Protein AF-A0A9N9H6U8-F1 (afdb_monomer_lite)

Sequence (118 aa):
LSSNEAGPSYTPTYNLMETDEPVRSDSVLGFDSLALNEDGDNVDGITPSRLRLFEQHLDRVTSSPDFDGQRLFTTLIQDINNELPEDQRFTTEEAKAALKKMEDLNKVMYSGEVIYVI

Organism: NCBI:txid60492

InterPro domains:
  IPR056575 MCM3-like, winged helix domain [PF23191] (45-118)

Structure (mmCIF, N/CA/C/O backbone):
data_AF-A0A9N9H6U8-F1
#
_entry.id   AF-A0A9N9H6U8-F1
#
loop_
_atom_site.group_PDB
_atom_site.id
_atom_site.type_symbol
_atom_site.label_atom_id
_atom_site.label_alt_id
_atom_site.label_comp_id
_atom_site.label_asym_id
_atom_site.label_entity_id
_atom_site.label_seq_id
_atom_site.pdbx_PDB_ins_code
_atom_site.Cartn_x
_atom_site.Cartn_y
_atom_site.Cartn_z
_atom_site.occupancy
_atom_site.B_iso_or_equiv
_atom_site.auth_seq_id
_atom_site.auth_comp_id
_atom_site.auth_asym_id
_atom_site.auth_atom_id
_atom_site.pdbx_PDB_model_num
ATOM 1 N N . LEU A 1 1 ? 33.095 79.006 -32.513 1.00 45.00 1 LEU A N 1
ATOM 2 C CA . LEU A 1 1 ? 32.342 77.737 -32.615 1.00 45.00 1 LEU A CA 1
ATOM 3 C C . LEU A 1 1 ? 32.722 76.937 -31.376 1.00 45.00 1 LEU A C 1
ATOM 5 O O . LEU A 1 1 ? 33.842 76.459 -31.310 1.00 45.00 1 LEU A O 1
ATOM 9 N N . SER A 1 2 ? 32.051 77.233 -30.262 1.00 48.56 2 SER A N 1
ATOM 10 C CA . SER A 1 2 ? 30.866 76.503 -29.758 1.00 48.56 2 SER A CA 1
ATOM 11 C C . SER A 1 2 ? 31.308 75.172 -29.158 1.00 48.56 2 SER A C 1
ATOM 13 O O . SER A 1 2 ? 31.666 74.266 -29.894 1.00 48.56 2 SER A O 1
ATOM 15 N N . SER A 1 3 ? 31.598 75.152 -27.859 1.00 52.09 3 SER A N 1
ATOM 16 C CA . SER A 1 3 ? 30.644 74.960 -26.748 1.00 52.09 3 SER A CA 1
ATOM 17 C C . SER A 1 3 ? 30.428 73.475 -26.480 1.00 52.09 3 SER A C 1
ATOM 19 O O . SER A 1 3 ? 29.772 72.776 -27.241 1.00 52.09 3 SER A O 1
ATOM 21 N N . ASN A 1 4 ? 31.036 73.039 -25.376 1.00 49.84 4 ASN A N 1
ATOM 22 C CA . ASN A 1 4 ? 30.837 71.755 -24.722 1.00 49.84 4 ASN A CA 1
ATOM 23 C C . ASN A 1 4 ? 29.364 71.593 -24.339 1.00 49.84 4 ASN A C 1
ATOM 25 O O . ASN A 1 4 ? 28.846 72.396 -23.564 1.00 49.84 4 ASN A O 1
ATOM 29 N N . GLU A 1 5 ? 28.723 70.530 -24.813 1.00 52.81 5 GLU A N 1
ATOM 30 C CA . GLU A 1 5 ? 27.386 70.149 -24.361 1.00 52.81 5 GLU A CA 1
ATOM 31 C C . GLU A 1 5 ? 27.521 69.033 -23.323 1.00 52.81 5 GLU A C 1
ATOM 33 O O . GLU A 1 5 ? 27.570 67.843 -23.631 1.00 52.81 5 GLU A O 1
ATOM 38 N N . ALA A 1 6 ? 27.655 69.454 -22.064 1.00 52.12 6 ALA A N 1
ATOM 39 C CA . ALA A 1 6 ? 27.468 68.603 -20.901 1.00 52.12 6 ALA A CA 1
ATOM 40 C C . ALA A 1 6 ? 25.960 68.378 -20.712 1.00 52.12 6 ALA A C 1
ATOM 42 O O . ALA A 1 6 ? 25.227 69.305 -20.368 1.00 52.12 6 ALA A O 1
ATOM 43 N N . GLY A 1 7 ? 25.495 67.157 -20.976 1.00 46.53 7 GLY A N 1
ATOM 44 C CA . GLY A 1 7 ? 24.118 66.745 -20.704 1.00 46.53 7 GLY A CA 1
ATOM 45 C C . GLY A 1 7 ? 23.867 66.575 -19.195 1.00 46.53 7 GLY A C 1
ATOM 46 O O . GLY A 1 7 ? 24.765 66.122 -18.483 1.00 46.53 7 GLY A O 1
ATOM 47 N N . PRO A 1 8 ? 22.678 66.946 -18.688 1.00 56.62 8 PRO A N 1
ATOM 48 C CA . PRO A 1 8 ? 22.392 67.001 -17.258 1.00 56.62 8 PRO A CA 1
ATOM 49 C C . PRO A 1 8 ? 22.243 65.622 -16.602 1.00 56.62 8 PRO A C 1
ATOM 51 O O . PRO A 1 8 ? 21.555 64.728 -17.095 1.00 56.62 8 PRO A O 1
ATOM 54 N N . SER A 1 9 ? 22.858 65.512 -15.426 1.00 51.38 9 SER A N 1
ATOM 55 C CA . SER A 1 9 ? 22.682 64.451 -14.442 1.00 51.38 9 SER A CA 1
ATOM 56 C C . SER A 1 9 ? 21.251 64.450 -13.905 1.00 51.38 9 SER A C 1
ATOM 58 O O . SER A 1 9 ? 20.825 65.416 -13.273 1.00 51.38 9 SER A O 1
ATOM 60 N N . TYR A 1 10 ? 20.533 63.346 -14.086 1.00 51.75 10 TYR A N 1
ATOM 61 C CA . TYR A 1 10 ? 19.292 63.081 -13.368 1.00 51.75 10 TYR A CA 1
ATOM 62 C C . TYR A 1 10 ? 19.518 61.917 -12.409 1.00 51.75 10 TYR A C 1
ATOM 64 O O . TYR A 1 10 ? 19.519 60.757 -12.811 1.00 51.75 10 TYR A O 1
ATOM 72 N N . THR A 1 11 ? 19.708 62.230 -11.128 1.00 57.12 11 THR A N 1
ATOM 73 C CA . THR A 1 11 ? 19.518 61.272 -10.036 1.00 57.12 11 THR A CA 1
ATOM 74 C C . THR A 1 11 ? 18.169 61.550 -9.382 1.00 57.12 11 THR A C 1
ATOM 76 O O . THR A 1 11 ? 18.051 62.524 -8.634 1.00 57.12 11 THR A O 1
ATOM 79 N N . PRO A 1 12 ? 17.146 60.721 -9.606 1.00 51.97 12 PRO A N 1
ATOM 80 C CA . PRO A 1 12 ? 16.044 60.651 -8.675 1.00 51.97 12 PRO A CA 1
ATOM 81 C C . PRO A 1 12 ? 16.462 59.804 -7.466 1.00 51.97 12 PRO A C 1
ATOM 83 O O . PRO A 1 12 ? 16.561 58.582 -7.529 1.00 51.97 12 PRO A O 1
ATOM 86 N N . THR A 1 13 ? 16.727 60.487 -6.355 1.00 51.62 13 THR A N 1
ATOM 87 C CA . THR A 1 13 ? 16.692 59.918 -5.007 1.00 51.62 13 THR A CA 1
ATOM 88 C C . THR A 1 13 ? 15.258 59.530 -4.661 1.00 51.62 13 THR A C 1
ATOM 90 O O . THR A 1 13 ? 14.421 60.411 -4.465 1.00 51.62 13 THR A O 1
ATOM 93 N N . TYR A 1 14 ? 14.998 58.236 -4.501 1.00 51.44 14 TYR A N 1
ATOM 94 C CA . TYR A 1 14 ? 13.860 57.747 -3.727 1.00 51.44 14 TYR A CA 1
ATOM 95 C C . TYR A 1 14 ? 14.370 56.694 -2.743 1.00 51.44 14 TYR A C 1
ATOM 97 O O . TYR A 1 14 ? 14.447 55.513 -3.059 1.00 51.44 14 TYR A O 1
ATOM 105 N N . ASN A 1 15 ? 14.728 57.139 -1.537 1.00 52.81 15 ASN A N 1
ATOM 106 C CA . ASN A 1 15 ? 14.688 56.264 -0.371 1.00 52.81 15 ASN A CA 1
ATOM 107 C C . ASN A 1 15 ? 13.219 56.166 0.044 1.00 52.81 15 ASN A C 1
ATOM 109 O O . ASN A 1 15 ? 12.733 57.005 0.804 1.00 52.81 15 ASN A O 1
ATOM 113 N N . LEU A 1 16 ? 12.515 55.166 -0.478 1.00 53.22 16 LEU A N 1
ATOM 114 C CA . LEU A 1 16 ? 11.299 54.673 0.148 1.00 53.22 16 LEU A CA 1
ATOM 115 C C . LEU A 1 16 ? 11.701 53.458 0.977 1.00 53.22 16 LEU A C 1
ATOM 117 O O . LEU A 1 16 ? 12.237 52.483 0.460 1.00 53.22 16 LEU A O 1
ATOM 121 N N . MET A 1 17 ? 11.520 53.589 2.285 1.00 56.00 17 MET A N 1
ATOM 122 C CA . MET A 1 17 ? 11.597 52.488 3.229 1.00 56.00 17 MET A CA 1
ATOM 123 C C . MET A 1 17 ? 10.593 51.421 2.791 1.00 56.00 17 MET A C 1
ATOM 125 O O . MET A 1 17 ? 9.392 51.647 2.902 1.00 56.00 17 MET A O 1
ATOM 129 N N . GLU A 1 18 ? 11.073 50.273 2.331 1.00 50.28 18 GLU A N 1
ATOM 130 C CA . GLU A 1 18 ? 10.262 49.064 2.288 1.00 50.28 18 GLU A CA 1
ATOM 131 C C . GLU A 1 18 ? 11.029 47.984 3.045 1.00 50.28 18 GLU A C 1
ATOM 133 O O . GLU A 1 18 ? 12.165 47.632 2.739 1.00 50.28 18 GLU A O 1
ATOM 138 N N . THR A 1 19 ? 10.437 47.593 4.162 1.00 54.56 19 THR A N 1
ATOM 139 C CA . THR A 1 19 ? 10.869 46.533 5.060 1.00 54.56 19 THR A CA 1
ATOM 140 C C . THR A 1 19 ? 10.902 45.206 4.308 1.00 54.56 19 THR A C 1
ATOM 142 O O . THR A 1 19 ? 9.851 44.599 4.119 1.00 54.56 19 THR A O 1
ATOM 145 N N . ASP A 1 20 ? 12.085 44.752 3.899 1.00 52.41 20 ASP A N 1
ATOM 146 C CA . ASP A 1 20 ? 12.272 43.405 3.352 1.00 52.41 20 ASP A CA 1
ATOM 147 C C . ASP A 1 20 ? 12.688 42.442 4.474 1.00 52.41 20 ASP A C 1
ATOM 149 O O . ASP A 1 20 ? 13.864 42.244 4.760 1.00 52.41 20 ASP A O 1
ATOM 153 N N . GLU A 1 21 ? 11.684 41.907 5.165 1.00 54.66 21 GLU A N 1
ATOM 154 C CA . GLU A 1 21 ? 11.695 40.603 5.834 1.00 54.66 21 GLU A CA 1
ATOM 155 C C . GLU A 1 21 ? 10.230 40.137 5.953 1.00 54.66 21 GLU A C 1
ATOM 157 O O . GLU A 1 21 ? 9.346 40.969 6.168 1.00 54.66 21 GLU A O 1
ATOM 162 N N . PRO A 1 22 ? 9.915 38.832 5.994 1.00 53.09 22 PRO A N 1
ATOM 163 C CA . PRO A 1 22 ? 10.587 37.689 5.385 1.00 53.09 22 PRO A CA 1
ATOM 164 C C . PRO A 1 22 ? 9.547 36.770 4.704 1.00 53.09 22 PRO A C 1
ATOM 166 O O . PRO A 1 22 ? 8.699 36.185 5.379 1.00 53.09 22 PRO A O 1
ATOM 169 N N . VAL A 1 23 ? 9.620 36.526 3.394 1.00 51.38 23 VAL A N 1
ATOM 170 C CA . VAL A 1 23 ? 8.884 35.385 2.811 1.00 51.38 23 VAL A CA 1
ATOM 171 C C . VAL A 1 23 ? 9.812 34.193 2.700 1.00 51.38 23 VAL A C 1
ATOM 173 O O . VAL A 1 23 ? 10.432 33.916 1.675 1.00 51.38 23 VAL A O 1
ATOM 176 N N . ARG A 1 24 ? 9.879 33.463 3.817 1.00 55.41 24 ARG A N 1
ATOM 177 C CA . ARG A 1 24 ? 10.194 32.037 3.809 1.00 55.41 24 ARG A CA 1
ATOM 178 C C . ARG A 1 24 ? 9.353 31.390 2.708 1.00 55.41 24 ARG A C 1
ATOM 180 O O . ARG A 1 24 ? 8.139 31.280 2.848 1.00 55.41 24 ARG A O 1
ATOM 187 N N . SER A 1 25 ? 9.996 30.972 1.623 1.00 52.34 25 SER A N 1
ATOM 188 C CA . SER A 1 25 ? 9.420 29.990 0.705 1.00 52.34 25 SER A CA 1
ATOM 189 C C . SER A 1 25 ? 9.480 28.635 1.400 1.00 52.34 25 SER A C 1
ATOM 191 O O . SER A 1 25 ? 10.318 27.797 1.087 1.00 52.34 25 SER A O 1
ATOM 193 N N . ASP A 1 26 ? 8.642 28.477 2.420 1.00 47.81 26 ASP A N 1
ATOM 194 C CA . ASP A 1 26 ? 8.392 27.207 3.074 1.00 47.81 26 ASP A CA 1
ATOM 195 C C . ASP A 1 26 ? 6.967 26.792 2.719 1.00 47.81 26 ASP A C 1
ATOM 197 O O . ASP A 1 26 ? 6.004 27.470 3.069 1.00 47.81 26 ASP A O 1
ATOM 201 N N . SER A 1 27 ? 6.898 25.691 1.975 1.00 52.50 27 SER A N 1
ATOM 202 C CA . SER A 1 27 ? 5.777 24.760 1.905 1.00 52.50 27 SER A CA 1
ATOM 203 C C . SER A 1 27 ? 4.405 25.322 1.537 1.00 52.50 27 SER A C 1
ATOM 205 O O . SER A 1 27 ? 3.684 25.837 2.377 1.00 52.50 27 SER A O 1
ATOM 207 N N . VAL A 1 28 ? 3.959 25.009 0.320 1.00 49.09 28 VAL A N 1
ATOM 208 C CA . VAL A 1 28 ? 2.888 24.011 0.152 1.00 49.09 28 VAL A CA 1
ATOM 209 C C . VAL A 1 28 ? 2.878 23.539 -1.299 1.00 49.09 28 VAL A C 1
ATOM 211 O O . VAL A 1 28 ? 2.442 24.246 -2.205 1.00 49.09 28 VAL A O 1
ATOM 214 N N . LEU A 1 29 ? 3.362 22.313 -1.518 1.00 52.34 29 LEU A N 1
ATOM 215 C CA . LEU A 1 29 ? 2.926 21.516 -2.660 1.00 52.34 29 LEU A CA 1
ATOM 216 C C . LEU A 1 29 ? 1.398 21.526 -2.641 1.00 52.34 29 LEU A C 1
ATOM 218 O O . LEU A 1 29 ? 0.801 21.195 -1.616 1.00 52.34 29 LEU A O 1
ATOM 222 N N . GLY A 1 30 ? 0.805 21.988 -3.739 1.00 43.94 30 GLY A N 1
ATOM 223 C CA . GLY A 1 30 ? -0.628 22.178 -3.887 1.00 43.94 30 GLY A CA 1
ATOM 224 C C . GLY A 1 30 ? -1.394 20.927 -3.482 1.00 43.94 30 GLY A C 1
ATOM 225 O O . GLY A 1 30 ? -1.506 19.976 -4.250 1.00 43.94 30 GLY A O 1
ATOM 226 N N . PHE A 1 31 ? -1.949 20.960 -2.272 1.00 45.16 31 PHE A N 1
ATOM 227 C CA . PHE A 1 31 ? -3.069 20.128 -1.862 1.00 45.16 31 PHE A CA 1
ATOM 228 C C . PHE A 1 31 ? -4.310 20.715 -2.542 1.00 45.16 31 PHE A C 1
ATOM 230 O O . PHE A 1 31 ? -5.140 21.387 -1.926 1.00 45.16 31 PHE A O 1
ATOM 237 N N . ASP A 1 32 ? -4.380 20.538 -3.862 1.00 45.78 32 ASP A N 1
ATOM 238 C CA . ASP A 1 32 ? -5.561 20.884 -4.631 1.00 45.78 32 ASP A CA 1
ATOM 239 C C . ASP A 1 32 ? -6.662 19.886 -4.265 1.00 45.78 32 ASP A C 1
ATOM 241 O O . ASP A 1 32 ? -6.696 18.723 -4.665 1.00 45.78 32 ASP A O 1
ATOM 245 N N . SER A 1 33 ? -7.476 20.371 -3.337 1.00 49.22 33 SER A N 1
ATOM 246 C CA . SER A 1 33 ? -8.838 20.001 -2.993 1.00 49.22 33 SER A CA 1
ATOM 247 C C . SER A 1 33 ? -9.618 19.287 -4.106 1.00 49.22 33 SER A C 1
ATOM 249 O O . SER A 1 33 ? -10.521 19.856 -4.711 1.00 49.22 33 SER A O 1
ATOM 251 N N . LEU A 1 34 ? -9.404 17.981 -4.267 1.00 49.12 34 LEU A N 1
ATOM 252 C CA . LEU A 1 34 ? -10.451 17.082 -4.746 1.00 49.12 34 LEU A CA 1
ATOM 253 C C . LEU A 1 34 ? -11.198 16.518 -3.538 1.00 49.12 34 LEU A C 1
ATOM 255 O O . LEU A 1 34 ? -10.965 15.402 -3.051 1.00 49.12 34 LEU A O 1
ATOM 259 N N . ALA A 1 35 ? -12.122 17.351 -3.058 1.00 50.19 35 ALA A N 1
ATOM 260 C CA . ALA A 1 35 ? -13.304 16.922 -2.333 1.00 50.19 35 ALA A CA 1
ATOM 261 C C . ALA A 1 35 ? -14.119 15.987 -3.244 1.00 50.19 35 ALA A C 1
ATOM 263 O O . ALA A 1 35 ? -15.092 16.385 -3.881 1.00 50.19 35 ALA A O 1
ATOM 264 N N . LEU A 1 36 ? -13.683 14.731 -3.340 1.00 52.00 36 LEU A N 1
ATOM 265 C CA . LEU A 1 36 ? -14.557 13.640 -3.737 1.00 52.00 36 LEU A CA 1
ATOM 266 C C . LEU A 1 36 ? -15.530 13.454 -2.578 1.00 52.00 36 LEU A C 1
ATOM 268 O O . LEU A 1 36 ? -15.178 12.912 -1.531 1.00 52.00 36 LEU A O 1
ATOM 272 N N . ASN A 1 37 ? -16.731 13.993 -2.767 1.00 49.91 37 ASN A N 1
ATOM 273 C CA . ASN A 1 37 ? -17.917 13.511 -2.085 1.00 49.91 37 ASN A CA 1
ATOM 274 C C . ASN A 1 37 ? -18.039 12.022 -2.418 1.00 49.91 37 ASN A C 1
ATOM 276 O O . ASN A 1 37 ? -18.506 11.668 -3.497 1.00 49.91 37 ASN A O 1
ATOM 280 N N . GLU A 1 38 ? -17.573 11.165 -1.523 1.00 51.84 38 GLU A N 1
ATOM 281 C CA . GLU A 1 38 ? -17.933 9.757 -1.534 1.00 51.84 38 GLU A CA 1
ATOM 282 C C . GLU A 1 38 ? -18.486 9.456 -0.148 1.00 51.84 38 GLU A C 1
ATOM 284 O O . GLU A 1 38 ? -17.765 9.175 0.813 1.00 51.84 38 GLU A O 1
ATOM 289 N N . ASP A 1 39 ? -19.797 9.659 -0.040 1.00 45.38 39 ASP A N 1
ATOM 290 C CA . ASP A 1 39 ? -20.636 9.095 0.997 1.00 45.38 39 ASP A CA 1
ATOM 291 C C . ASP A 1 39 ? -20.251 7.626 1.220 1.00 45.38 39 ASP A C 1
ATOM 293 O O . ASP A 1 39 ? -20.610 6.733 0.463 1.00 45.38 39 ASP A O 1
ATOM 297 N N . GLY A 1 40 ? -19.481 7.393 2.279 1.00 50.66 40 GLY A N 1
ATOM 298 C CA . GLY A 1 40 ? -19.922 6.511 3.348 1.00 50.66 40 GLY A CA 1
ATOM 299 C C . GLY A 1 40 ? -20.278 5.079 2.972 1.00 50.66 40 GLY A C 1
ATOM 300 O O . GLY A 1 40 ? -21.263 4.574 3.500 1.00 50.66 40 GLY A O 1
ATOM 301 N N . ASP A 1 41 ? -19.458 4.391 2.183 1.00 46.62 41 ASP A N 1
ATOM 302 C CA . ASP A 1 41 ? -19.576 2.941 2.078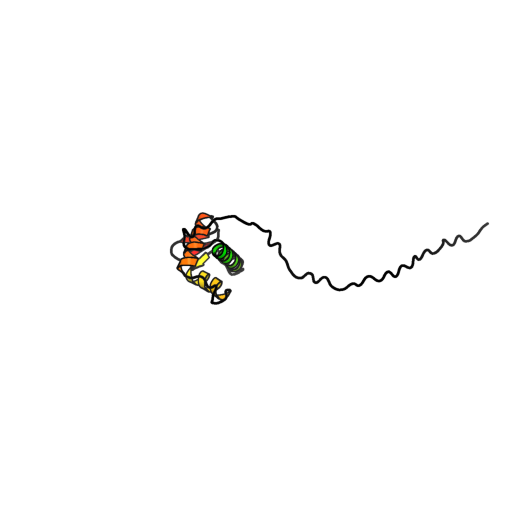 1.00 46.62 41 ASP A CA 1
ATOM 303 C C . ASP A 1 41 ? -18.214 2.286 2.357 1.00 46.62 41 ASP A C 1
ATOM 305 O O . ASP A 1 41 ? -17.338 2.151 1.504 1.00 46.62 41 ASP A O 1
ATOM 309 N N . ASN A 1 42 ? -18.015 1.901 3.624 1.00 53.81 42 ASN A N 1
ATOM 310 C CA . ASN A 1 42 ? -16.928 1.025 4.084 1.00 53.81 42 ASN A CA 1
ATOM 311 C C . ASN A 1 42 ? -17.133 -0.412 3.545 1.00 53.81 42 ASN A C 1
ATOM 313 O O . ASN A 1 42 ? -16.992 -1.384 4.283 1.00 53.81 42 ASN A O 1
ATOM 317 N N . VAL A 1 43 ? -17.510 -0.578 2.275 1.00 52.59 43 VAL A N 1
ATOM 318 C CA . VAL A 1 43 ? -17.955 -1.870 1.714 1.00 52.59 43 VAL A CA 1
ATOM 319 C C . VAL A 1 43 ? -16.832 -2.895 1.635 1.00 52.59 43 VAL A C 1
ATOM 321 O O . VAL A 1 43 ? -17.095 -4.091 1.583 1.00 52.59 43 VAL A O 1
ATOM 324 N N . ASP A 1 44 ? -15.579 -2.442 1.654 1.00 64.19 44 ASP A N 1
ATOM 325 C CA . ASP A 1 44 ? -14.411 -3.303 1.474 1.00 64.19 44 ASP A CA 1
ATOM 326 C C . ASP A 1 44 ? -13.424 -3.247 2.645 1.00 64.19 44 ASP A C 1
ATOM 328 O O . ASP A 1 44 ? -12.333 -3.778 2.521 1.00 64.19 44 ASP A O 1
ATOM 332 N N . GLY A 1 45 ? -13.786 -2.660 3.793 1.00 78.88 45 GLY A N 1
ATOM 333 C CA . GLY A 1 45 ? -12.942 -2.697 5.000 1.00 78.88 45 GLY A CA 1
ATOM 334 C C . GLY A 1 45 ? -11.814 -1.657 5.061 1.00 78.88 45 GLY A C 1
ATOM 335 O O . GLY A 1 45 ? -10.927 -1.777 5.904 1.00 78.88 45 GLY A O 1
ATOM 336 N N . ILE A 1 46 ? -11.851 -0.624 4.211 1.00 86.00 46 ILE A N 1
ATOM 337 C CA . ILE A 1 46 ? -10.979 0.554 4.307 1.00 86.00 46 ILE A CA 1
ATOM 338 C C . ILE A 1 46 ? -11.759 1.839 4.006 1.00 86.00 46 ILE A C 1
ATOM 340 O O . ILE A 1 46 ? -12.560 1.893 3.073 1.00 86.00 46 ILE A O 1
ATOM 344 N N . THR A 1 47 ? -11.516 2.891 4.792 1.00 89.06 47 THR A N 1
ATOM 345 C CA . THR A 1 47 ? -12.121 4.212 4.553 1.00 89.06 47 THR A CA 1
ATOM 346 C C . THR A 1 47 ? -11.393 4.958 3.425 1.00 89.06 47 THR A C 1
ATOM 348 O O . THR A 1 47 ? -10.187 4.761 3.255 1.00 89.06 47 THR A O 1
ATOM 351 N N . PRO A 1 48 ? -12.044 5.890 2.703 1.00 87.38 48 PRO A N 1
ATOM 352 C CA . PRO A 1 48 ? -11.388 6.660 1.640 1.00 87.38 48 PRO A CA 1
ATOM 353 C C . PRO A 1 48 ? -10.140 7.423 2.108 1.00 87.38 48 PRO A C 1
ATOM 355 O O . PRO A 1 48 ? -9.120 7.440 1.421 1.00 87.38 48 PRO A O 1
ATOM 358 N N . SER A 1 49 ? -10.183 8.014 3.306 1.00 89.38 49 SER A N 1
ATOM 359 C CA . SER A 1 49 ? -9.033 8.717 3.892 1.00 89.38 49 SER A CA 1
ATOM 360 C C . SER A 1 49 ? -7.854 7.778 4.147 1.00 89.38 49 SER A C 1
ATOM 362 O O . SER A 1 49 ? -6.705 8.147 3.910 1.00 89.38 49 SER A O 1
ATOM 364 N N . ARG A 1 50 ? -8.134 6.553 4.608 1.00 92.25 50 ARG A N 1
ATOM 365 C CA . ARG A 1 50 ? -7.115 5.527 4.860 1.00 92.25 50 ARG A CA 1
ATOM 366 C C . ARG A 1 50 ? -6.556 4.954 3.564 1.00 92.25 50 ARG A C 1
ATOM 368 O O . ARG A 1 50 ? -5.349 4.763 3.481 1.00 92.25 50 ARG A O 1
ATOM 375 N N . LEU A 1 51 ? -7.393 4.767 2.544 1.00 91.00 51 LEU A N 1
ATOM 376 C CA . LEU A 1 51 ? -6.948 4.352 1.215 1.00 91.00 51 LEU A CA 1
ATOM 377 C C . LEU A 1 51 ? -5.966 5.368 0.625 1.00 91.00 51 LEU A C 1
ATOM 379 O O . LEU A 1 51 ? -4.875 4.984 0.230 1.00 91.00 51 LEU A O 1
ATOM 383 N N . ARG A 1 52 ? -6.295 6.665 0.653 1.00 90.75 52 ARG A N 1
ATOM 384 C CA . ARG A 1 52 ? -5.389 7.722 0.164 1.00 90.75 52 ARG A CA 1
ATOM 385 C C . ARG A 1 52 ? -4.052 7.737 0.901 1.00 90.75 52 ARG A C 1
ATOM 387 O O . ARG A 1 52 ? -3.009 7.901 0.278 1.00 90.75 52 ARG A O 1
ATOM 394 N N . LEU A 1 53 ? -4.081 7.559 2.223 1.00 92.44 53 LEU A N 1
ATOM 395 C CA . LEU A 1 53 ? -2.858 7.459 3.018 1.00 92.44 53 LEU A CA 1
ATOM 396 C C . LEU A 1 53 ? -2.029 6.239 2.589 1.00 92.44 53 LEU A C 1
ATOM 398 O O . LEU A 1 53 ? -0.821 6.357 2.401 1.00 92.44 53 LEU A O 1
ATOM 402 N N . PHE A 1 54 ? -2.673 5.087 2.392 1.00 93.62 54 PHE A N 1
ATOM 403 C CA . PHE A 1 54 ? -2.010 3.876 1.912 1.00 93.62 54 PHE A CA 1
ATOM 404 C C . PHE A 1 54 ? -1.373 4.088 0.533 1.00 93.62 54 PHE A C 1
ATOM 406 O O . PHE A 1 5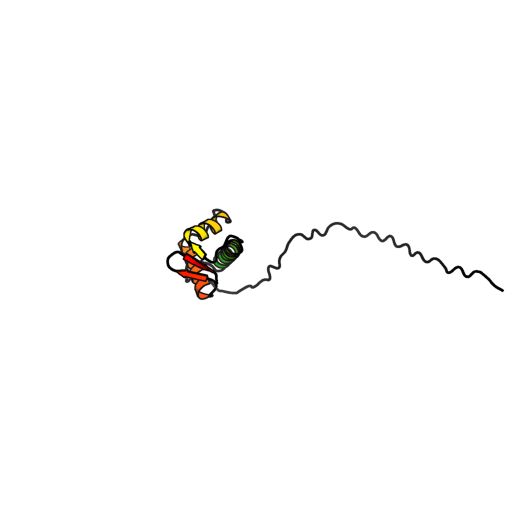4 ? -0.208 3.752 0.353 1.00 93.62 54 PHE A O 1
ATOM 413 N N . GLU A 1 55 ? -2.100 4.695 -0.410 1.00 92.00 55 GLU A N 1
ATOM 414 C CA . GLU A 1 55 ? -1.601 5.031 -1.750 1.00 92.00 55 GLU A CA 1
ATOM 415 C C . GLU A 1 55 ? -0.368 5.938 -1.681 1.00 92.00 55 GLU A C 1
ATOM 417 O O . GLU A 1 55 ? 0.647 5.644 -2.304 1.00 92.00 55 GLU A O 1
ATOM 422 N N . GLN A 1 56 ? -0.413 6.994 -0.865 1.00 92.12 56 GLN A N 1
ATOM 423 C CA . GLN A 1 56 ? 0.705 7.924 -0.708 1.00 92.12 56 GLN A CA 1
ATOM 424 C C . GLN A 1 56 ? 1.978 7.229 -0.199 1.00 92.12 56 GLN A C 1
ATOM 426 O O . GLN A 1 56 ? 3.081 7.526 -0.664 1.00 92.12 56 GLN A O 1
ATOM 431 N N . HIS A 1 57 ? 1.844 6.328 0.777 1.00 91.50 57 HIS A N 1
ATOM 432 C CA . HIS A 1 57 ? 2.990 5.580 1.290 1.00 91.50 57 HIS A CA 1
ATOM 433 C C . HIS A 1 57 ? 3.452 4.500 0.314 1.00 91.50 57 HIS A C 1
ATOM 435 O O . HIS A 1 57 ? 4.657 4.315 0.157 1.00 91.50 57 HIS A O 1
ATOM 441 N N . LEU A 1 58 ? 2.530 3.829 -0.381 1.00 89.69 58 LEU A N 1
ATOM 442 C CA . LEU A 1 58 ? 2.884 2.877 -1.426 1.00 89.69 58 LEU A CA 1
ATOM 443 C C . LEU A 1 58 ? 3.709 3.558 -2.520 1.00 89.69 58 LEU A C 1
ATOM 445 O O . LEU A 1 58 ? 4.800 3.083 -2.811 1.00 89.69 58 LEU A O 1
ATOM 449 N N . ASP A 1 59 ? 3.246 4.688 -3.055 1.00 89.44 59 ASP A N 1
ATOM 450 C CA . ASP A 1 59 ? 3.952 5.443 -4.096 1.00 89.44 59 ASP A CA 1
ATOM 451 C C . ASP A 1 59 ? 5.363 5.837 -3.653 1.00 89.44 59 ASP A C 1
ATOM 453 O O . ASP A 1 59 ? 6.317 5.762 -4.428 1.00 89.44 59 ASP A O 1
ATOM 457 N N . ARG A 1 60 ? 5.538 6.219 -2.384 1.00 88.31 60 ARG A N 1
ATOM 458 C CA . ARG A 1 60 ? 6.866 6.518 -1.838 1.00 88.31 60 ARG A CA 1
ATOM 459 C C . ARG A 1 60 ? 7.755 5.277 -1.792 1.00 88.31 60 ARG A C 1
ATOM 461 O O . ARG A 1 60 ? 8.917 5.351 -2.189 1.00 88.31 60 ARG A O 1
ATOM 468 N N . VAL A 1 61 ? 7.223 4.154 -1.314 1.00 85.94 61 VAL A N 1
ATOM 469 C CA . VAL A 1 61 ? 7.959 2.888 -1.202 1.00 85.94 61 VAL A CA 1
ATOM 470 C C . VAL A 1 61 ? 8.373 2.358 -2.581 1.00 85.94 61 VAL A C 1
ATOM 472 O O . VAL A 1 61 ? 9.470 1.816 -2.730 1.00 85.94 61 VAL A O 1
ATOM 475 N N . THR A 1 62 ? 7.522 2.535 -3.590 1.00 85.75 62 THR A N 1
ATOM 476 C CA . THR A 1 62 ? 7.733 2.044 -4.959 1.00 85.75 62 THR A CA 1
ATOM 477 C C . THR A 1 62 ? 8.565 3.002 -5.811 1.00 85.75 62 THR A C 1
ATOM 479 O O . THR A 1 62 ? 9.200 2.567 -6.766 1.00 85.75 62 THR A O 1
ATOM 482 N N . SER A 1 63 ? 8.650 4.281 -5.430 1.00 86.75 63 SER A N 1
ATOM 483 C CA . SER A 1 63 ? 9.550 5.272 -6.042 1.00 86.75 63 SER A CA 1
ATOM 484 C C . SER A 1 63 ? 11.024 5.100 -5.646 1.00 86.75 63 SER A C 1
ATOM 486 O O . SER A 1 63 ? 11.885 5.826 -6.148 1.00 86.75 63 SER A O 1
ATOM 488 N N . SER A 1 64 ? 11.337 4.181 -4.726 1.00 83.25 64 SER A N 1
ATOM 489 C CA . SER A 1 64 ? 12.719 3.888 -4.337 1.00 83.25 64 SER A CA 1
ATOM 490 C C . SER A 1 64 ? 13.503 3.268 -5.506 1.00 83.25 64 SER A C 1
ATOM 492 O O . SER A 1 64 ? 12.972 2.387 -6.181 1.00 83.25 64 SER A O 1
ATOM 494 N N . PRO A 1 65 ? 14.779 3.644 -5.729 1.00 83.50 65 PRO A N 1
ATOM 495 C CA . PRO A 1 65 ? 15.614 3.028 -6.765 1.00 83.50 65 PRO A CA 1
ATOM 496 C C . PRO A 1 65 ? 15.840 1.522 -6.555 1.00 83.50 65 PRO A C 1
ATOM 498 O O . PRO A 1 65 ? 16.172 0.826 -7.508 1.00 83.50 65 PRO A O 1
ATOM 501 N N . ASP A 1 66 ? 15.638 1.026 -5.332 1.00 82.38 66 ASP A N 1
ATOM 502 C CA . ASP A 1 66 ? 15.759 -0.392 -4.975 1.00 82.38 66 ASP A CA 1
ATOM 503 C C . ASP A 1 66 ? 14.447 -1.178 -5.188 1.00 82.38 66 ASP A C 1
ATOM 505 O O . ASP A 1 66 ? 14.312 -2.320 -4.745 1.00 82.38 66 ASP A O 1
ATOM 509 N N . PHE A 1 67 ? 13.421 -0.560 -5.784 1.00 85.81 67 PHE A N 1
ATOM 510 C CA . PHE A 1 67 ? 1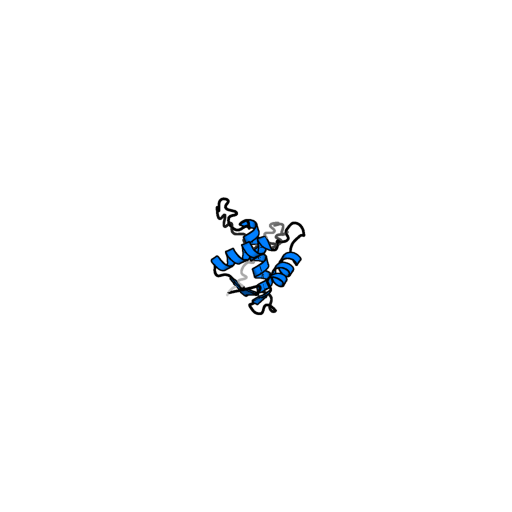2.149 -1.219 -6.054 1.00 85.81 67 PHE A CA 1
ATOM 511 C C . PHE A 1 67 ? 12.166 -1.938 -7.411 1.00 85.81 67 PHE A C 1
ATOM 513 O O . PHE A 1 67 ? 12.074 -1.321 -8.469 1.00 85.81 67 PHE A O 1
ATOM 520 N N . ASP A 1 68 ? 12.193 -3.270 -7.374 1.00 86.19 68 ASP A N 1
ATOM 521 C CA . ASP A 1 68 ? 12.267 -4.135 -8.563 1.00 86.19 68 ASP A CA 1
ATOM 522 C C . ASP A 1 68 ? 10.906 -4.384 -9.258 1.00 86.19 68 ASP A C 1
ATOM 524 O O . ASP A 1 68 ? 10.700 -5.415 -9.901 1.00 86.19 68 ASP A O 1
ATOM 528 N N . GLY A 1 69 ? 9.922 -3.493 -9.097 1.00 86.31 69 GLY A N 1
ATOM 529 C CA . GLY A 1 69 ? 8.580 -3.635 -9.691 1.00 86.31 69 GLY A CA 1
ATOM 530 C C . GLY A 1 69 ? 7.629 -4.585 -8.946 1.00 86.31 69 GLY A C 1
ATOM 531 O O . GLY A 1 69 ? 6.426 -4.596 -9.214 1.00 86.31 69 GLY A O 1
ATOM 532 N N . GLN A 1 70 ? 8.136 -5.358 -7.982 1.00 90.75 70 GLN A N 1
ATOM 533 C CA . GLN A 1 70 ? 7.344 -6.260 -7.146 1.00 90.75 70 GLN A CA 1
ATOM 534 C C . GLN A 1 70 ? 7.804 -6.245 -5.685 1.00 90.75 70 GLN A C 1
ATOM 536 O O . GLN A 1 70 ? 8.975 -5.999 -5.388 1.00 90.75 70 GLN A O 1
ATOM 541 N N . ARG A 1 71 ? 6.899 -6.562 -4.755 1.00 91.62 71 ARG A N 1
ATOM 542 C CA . ARG A 1 71 ? 7.229 -6.714 -3.329 1.00 91.62 71 ARG A CA 1
ATOM 543 C C . ARG A 1 71 ? 6.287 -7.693 -2.637 1.00 91.62 71 ARG A C 1
ATOM 545 O O . ARG A 1 71 ? 5.117 -7.800 -2.992 1.00 91.62 71 ARG A O 1
ATOM 552 N N . LEU A 1 72 ? 6.794 -8.408 -1.632 1.00 94.00 72 LEU A N 1
ATOM 553 C CA . LEU A 1 72 ? 5.954 -9.237 -0.766 1.00 94.00 72 LEU A CA 1
ATOM 554 C C . LEU A 1 72 ? 4.995 -8.356 0.037 1.00 94.00 72 LEU A C 1
ATOM 556 O O . LEU A 1 72 ? 5.393 -7.317 0.559 1.00 94.00 72 LEU A O 1
ATOM 560 N N . PHE A 1 73 ? 3.755 -8.810 0.196 1.00 93.38 73 PHE A N 1
ATOM 561 C CA . PHE A 1 73 ? 2.714 -8.128 0.959 1.00 93.38 73 PHE A CA 1
ATOM 562 C C . PHE A 1 73 ? 3.159 -7.812 2.390 1.00 93.38 73 PHE A C 1
ATOM 564 O O . PHE A 1 73 ? 2.990 -6.691 2.862 1.00 93.38 73 PHE A O 1
ATOM 571 N N . THR A 1 74 ? 3.770 -8.786 3.066 1.00 93.88 74 THR A N 1
ATOM 572 C CA . THR A 1 74 ? 4.263 -8.647 4.444 1.00 93.88 74 THR A CA 1
ATOM 573 C C . THR A 1 74 ? 5.401 -7.637 4.560 1.00 93.88 74 THR A C 1
ATOM 575 O O . THR A 1 74 ? 5.450 -6.881 5.525 1.00 93.88 74 THR A O 1
ATOM 578 N N . THR A 1 75 ? 6.290 -7.582 3.568 1.00 92.88 75 THR A N 1
ATOM 579 C CA . THR A 1 75 ? 7.364 -6.586 3.515 1.00 92.88 75 THR A CA 1
ATOM 580 C C . THR A 1 75 ? 6.797 -5.200 3.234 1.00 92.88 75 THR A C 1
ATOM 582 O O . THR A 1 75 ? 7.102 -4.269 3.967 1.00 92.88 75 THR A O 1
ATOM 585 N N . LEU A 1 76 ? 5.896 -5.068 2.254 1.00 91.69 76 LEU A N 1
ATOM 586 C CA . LEU A 1 76 ? 5.273 -3.787 1.932 1.00 91.69 76 LEU A CA 1
ATOM 587 C C . LEU A 1 76 ? 4.537 -3.195 3.139 1.00 91.69 76 LEU A C 1
ATOM 589 O O . LEU A 1 76 ? 4.748 -2.034 3.474 1.00 91.69 76 LEU A O 1
ATOM 593 N N . ILE A 1 77 ? 3.669 -3.977 3.790 1.00 93.62 77 ILE A N 1
ATOM 594 C CA . ILE A 1 77 ? 2.907 -3.474 4.937 1.00 93.62 77 ILE A CA 1
ATOM 595 C C . ILE A 1 77 ? 3.839 -3.083 6.088 1.00 93.62 77 ILE A C 1
ATOM 597 O O . ILE A 1 77 ? 3.572 -2.104 6.779 1.00 93.62 77 ILE A O 1
ATOM 601 N N . GLN A 1 78 ? 4.945 -3.809 6.279 1.00 93.56 78 GLN A N 1
ATOM 602 C CA . GLN A 1 78 ? 5.957 -3.461 7.268 1.00 93.56 78 GLN A CA 1
ATOM 603 C C . GLN A 1 78 ? 6.640 -2.135 6.917 1.00 93.56 78 GLN A C 1
ATOM 605 O O . GLN A 1 78 ? 6.759 -1.280 7.790 1.00 93.5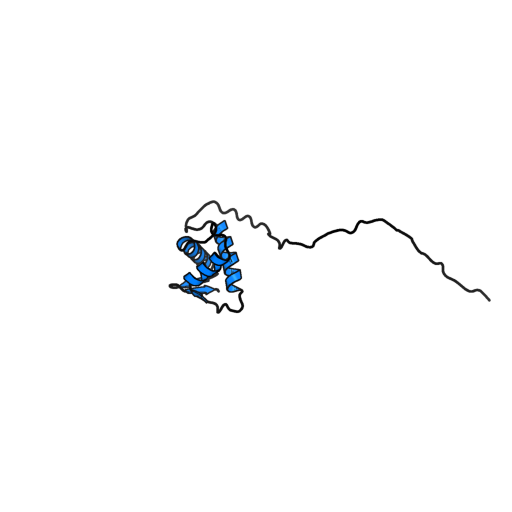6 78 GLN A O 1
ATOM 610 N N . ASP A 1 79 ? 7.036 -1.941 5.660 1.00 91.81 79 ASP A N 1
ATOM 611 C CA . ASP A 1 79 ? 7.673 -0.706 5.199 1.00 91.81 79 ASP A CA 1
ATOM 612 C C . ASP A 1 79 ? 6.742 0.499 5.366 1.00 91.81 79 ASP A C 1
ATOM 614 O O . ASP A 1 79 ? 7.140 1.506 5.946 1.00 91.81 79 ASP A O 1
ATOM 618 N N . ILE A 1 80 ? 5.473 0.363 4.971 1.00 91.88 80 ILE A N 1
ATOM 619 C CA . ILE A 1 80 ? 4.449 1.396 5.170 1.00 91.88 80 ILE A CA 1
ATOM 620 C C . ILE A 1 80 ? 4.255 1.685 6.669 1.00 91.88 80 ILE A C 1
ATOM 622 O O . ILE A 1 80 ? 4.275 2.838 7.094 1.00 91.88 80 ILE A O 1
ATOM 626 N N . ASN A 1 81 ? 4.113 0.652 7.505 1.00 94.88 81 ASN A N 1
ATOM 627 C CA . ASN A 1 81 ? 3.888 0.812 8.946 1.00 94.88 81 ASN A CA 1
ATOM 628 C C . ASN A 1 81 ? 5.104 1.343 9.719 1.00 94.88 81 ASN A C 1
ATOM 630 O O . ASN A 1 81 ? 4.939 1.830 10.842 1.00 94.88 81 ASN A O 1
ATOM 634 N N . ASN A 1 82 ? 6.308 1.245 9.153 1.00 92.62 82 ASN A N 1
ATOM 635 C CA . ASN A 1 82 ? 7.514 1.857 9.707 1.00 92.62 82 ASN A CA 1
ATOM 636 C C . ASN A 1 82 ? 7.534 3.377 9.500 1.00 92.62 82 ASN A C 1
ATOM 638 O O . ASN A 1 82 ? 8.159 4.083 10.289 1.00 92.62 82 ASN A O 1
ATOM 642 N N . GLU A 1 83 ? 6.840 3.885 8.480 1.00 89.31 83 GLU A N 1
ATOM 643 C CA . GLU A 1 83 ? 6.703 5.324 8.227 1.00 89.31 83 GLU A CA 1
ATOM 644 C C . GLU A 1 83 ? 5.527 5.968 8.974 1.00 89.31 83 GLU A C 1
ATOM 646 O O . GLU A 1 83 ? 5.381 7.192 8.962 1.00 89.31 83 GLU A O 1
ATOM 651 N N . LEU A 1 84 ? 4.686 5.157 9.620 1.00 90.75 84 LEU A N 1
ATOM 652 C CA . LEU A 1 84 ? 3.465 5.604 10.275 1.00 90.75 84 LEU A CA 1
ATOM 653 C C . LEU A 1 84 ? 3.589 5.610 11.805 1.00 90.75 84 LEU A C 1
ATOM 655 O O . LEU A 1 84 ? 4.215 4.717 12.389 1.00 90.75 84 LEU A O 1
ATOM 659 N N . PRO A 1 85 ? 2.925 6.570 12.475 1.00 92.19 85 PRO A N 1
ATOM 660 C CA . PRO A 1 85 ? 2.659 6.500 13.907 1.00 92.19 85 PRO A CA 1
ATOM 661 C C . PRO A 1 85 ? 1.957 5.191 14.289 1.00 92.19 85 PRO A C 1
ATOM 663 O O . PRO A 1 85 ? 1.191 4.638 13.499 1.00 92.19 85 PRO A O 1
ATOM 666 N N . GLU A 1 86 ? 2.183 4.703 15.511 1.00 91.06 86 GLU A N 1
ATOM 667 C CA . GLU A 1 86 ? 1.631 3.423 15.980 1.00 91.06 86 GLU A CA 1
ATOM 668 C C . GLU A 1 86 ? 0.097 3.365 15.889 1.00 91.06 86 GLU A C 1
ATOM 670 O O . GLU A 1 86 ? -0.455 2.346 15.482 1.00 91.06 86 GLU A O 1
ATOM 675 N N . ASP A 1 87 ? -0.577 4.478 16.179 1.00 91.00 87 ASP A N 1
ATOM 676 C CA . ASP A 1 87 ? -2.031 4.649 16.099 1.00 91.00 87 ASP A CA 1
ATOM 677 C C . ASP A 1 87 ? -2.579 4.674 14.663 1.00 91.00 87 ASP A C 1
ATOM 679 O O . ASP A 1 87 ? -3.785 4.538 14.461 1.00 91.00 87 ASP A O 1
ATOM 683 N N . GLN A 1 88 ? -1.709 4.820 13.662 1.00 91.69 88 GLN A N 1
ATOM 684 C CA . GLN A 1 88 ? -2.078 4.901 12.247 1.00 91.69 88 GLN A CA 1
ATOM 685 C C . GLN A 1 88 ? -1.596 3.703 11.435 1.00 91.69 88 GLN A C 1
ATOM 687 O O . GLN A 1 88 ? -1.800 3.667 10.219 1.00 91.69 88 GLN A O 1
ATOM 692 N N . ARG A 1 89 ? -0.978 2.706 12.068 1.00 94.19 89 ARG A N 1
ATOM 693 C CA . ARG A 1 89 ? -0.529 1.505 11.366 1.00 94.19 89 ARG A CA 1
ATOM 694 C C . ARG A 1 89 ? -1.701 0.767 10.736 1.00 94.19 89 ARG A C 1
ATOM 696 O O . ARG A 1 89 ? -2.760 0.610 11.336 1.00 94.19 89 ARG A O 1
ATOM 703 N N . PHE A 1 90 ? -1.494 0.313 9.511 1.00 94.31 90 PHE A N 1
ATOM 704 C CA . PHE A 1 90 ? -2.441 -0.520 8.795 1.00 94.31 90 PHE A CA 1
ATOM 705 C C . PHE A 1 90 ? -2.436 -1.931 9.368 1.00 94.31 90 PHE A C 1
ATOM 707 O O . PHE A 1 90 ? -1.378 -2.538 9.578 1.00 94.31 90 PHE A O 1
ATOM 714 N N . THR A 1 91 ? -3.631 -2.470 9.588 1.00 93.25 91 THR A N 1
ATOM 715 C CA . THR A 1 91 ? -3.796 -3.897 9.863 1.00 93.25 91 THR A CA 1
ATOM 716 C C . THR A 1 91 ? -3.650 -4.691 8.568 1.00 93.25 91 THR A C 1
ATOM 718 O O . THR A 1 91 ? -3.763 -4.160 7.462 1.00 93.25 91 THR A O 1
ATOM 721 N N . THR A 1 92 ? -3.425 -5.999 8.687 1.00 92.06 92 THR A N 1
ATOM 722 C CA . THR A 1 92 ? -3.380 -6.888 7.520 1.00 92.06 92 THR A CA 1
ATOM 723 C C . THR A 1 92 ? -4.671 -6.848 6.703 1.00 92.06 92 THR A C 1
ATOM 725 O O . THR A 1 92 ? -4.613 -6.872 5.478 1.00 92.06 92 THR A O 1
ATOM 728 N N . GLU A 1 93 ? -5.826 -6.789 7.364 1.00 91.69 93 GLU A N 1
ATOM 729 C CA . GLU A 1 93 ? -7.130 -6.745 6.696 1.00 91.69 93 GLU A CA 1
ATOM 730 C C . GLU A 1 93 ? -7.326 -5.421 5.953 1.00 91.69 93 GLU A C 1
ATOM 732 O O . GLU A 1 93 ? -7.700 -5.427 4.783 1.00 91.69 93 GLU A O 1
ATOM 737 N N . GLU A 1 94 ? -6.974 -4.302 6.590 1.00 91.19 94 GLU A N 1
ATOM 738 C CA . GLU A 1 94 ? -7.077 -2.969 5.993 1.00 91.19 94 GLU A CA 1
ATOM 739 C C . GLU A 1 94 ? -6.124 -2.801 4.798 1.00 91.19 94 GLU A C 1
ATOM 741 O O . GLU A 1 94 ? -6.508 -2.269 3.761 1.00 91.19 94 GLU A O 1
ATOM 746 N N . ALA A 1 95 ? -4.894 -3.310 4.889 1.00 92.81 95 ALA A N 1
ATOM 747 C CA . ALA A 1 95 ? -3.952 -3.271 3.772 1.00 92.81 95 ALA A CA 1
ATOM 748 C C . ALA A 1 95 ? -4.415 -4.140 2.591 1.00 92.81 95 ALA A C 1
ATOM 750 O O . ALA A 1 95 ? -4.269 -3.744 1.438 1.00 92.81 95 ALA A O 1
ATOM 7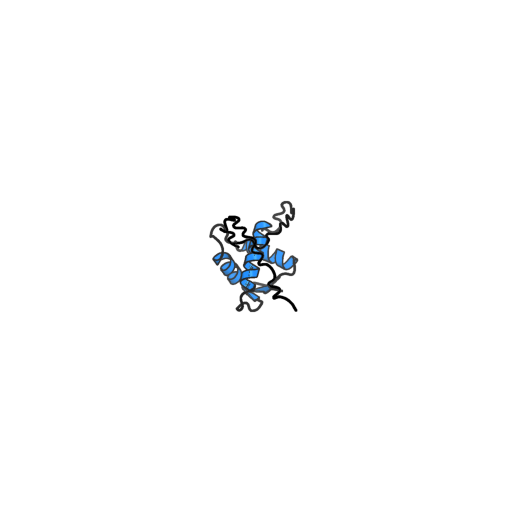51 N N . LYS A 1 96 ? -5.009 -5.313 2.852 1.00 91.81 96 LYS A N 1
ATOM 752 C CA . LYS A 1 96 ? -5.597 -6.151 1.791 1.00 91.81 96 LYS A CA 1
ATOM 753 C C . LYS A 1 96 ? -6.785 -5.464 1.124 1.00 91.81 96 LYS A C 1
ATOM 755 O O . LYS A 1 96 ? -6.901 -5.518 -0.097 1.00 91.81 96 LYS A O 1
ATOM 760 N N . ALA A 1 97 ? -7.627 -4.797 1.908 1.00 92.12 97 ALA A N 1
ATOM 761 C CA . ALA A 1 97 ? -8.707 -3.962 1.399 1.00 92.12 97 ALA A CA 1
ATOM 762 C C . ALA A 1 97 ? -8.182 -2.834 0.499 1.00 92.12 97 ALA A C 1
ATOM 764 O O . ALA A 1 97 ? -8.705 -2.629 -0.598 1.00 92.12 97 ALA A O 1
ATOM 765 N N . ALA A 1 98 ? -7.112 -2.154 0.925 1.00 92.38 98 ALA A N 1
ATOM 766 C CA . ALA A 1 98 ? -6.456 -1.119 0.133 1.00 92.38 98 ALA A CA 1
ATOM 767 C C . ALA A 1 98 ? -5.948 -1.669 -1.202 1.00 92.38 98 ALA A C 1
ATOM 769 O O . ALA A 1 98 ? -6.283 -1.145 -2.259 1.00 92.38 98 ALA A O 1
ATOM 770 N N . LEU A 1 99 ? -5.191 -2.768 -1.163 1.00 91.56 99 LEU A N 1
ATOM 771 C CA . LEU A 1 99 ? -4.616 -3.382 -2.358 1.00 91.56 99 LEU A CA 1
ATOM 772 C C . LEU A 1 99 ? -5.680 -3.871 -3.329 1.00 91.56 99 LEU A C 1
ATOM 774 O O . LEU A 1 99 ? -5.530 -3.662 -4.525 1.00 91.56 99 LEU A O 1
ATOM 778 N N . LYS A 1 100 ? -6.773 -4.452 -2.828 1.00 91.38 100 LYS A N 1
ATOM 779 C CA . LYS A 1 100 ? -7.912 -4.846 -3.661 1.00 91.38 100 LYS A CA 1
ATOM 780 C C . LYS A 1 100 ? -8.520 -3.637 -4.382 1.00 91.38 100 LYS A C 1
ATOM 782 O O . LYS A 1 100 ? -8.720 -3.689 -5.588 1.00 91.38 100 LYS A O 1
ATOM 787 N N . LYS A 1 101 ? -8.735 -2.517 -3.678 1.00 90.75 101 LYS A N 1
ATOM 788 C CA . LYS A 1 101 ? -9.204 -1.267 -4.306 1.00 90.75 101 LYS A CA 1
ATOM 789 C C . LYS A 1 101 ? -8.224 -0.754 -5.357 1.00 90.75 101 LYS A C 1
ATOM 791 O O . LYS A 1 101 ? -8.641 -0.291 -6.411 1.00 90.75 101 LYS A O 1
ATOM 796 N N . MET A 1 102 ? -6.926 -0.832 -5.088 1.00 90.00 102 MET A N 1
ATOM 797 C CA . MET A 1 102 ? -5.900 -0.408 -6.039 1.00 90.00 102 MET A CA 1
ATOM 798 C C . MET A 1 102 ? -5.798 -1.341 -7.254 1.00 90.00 102 MET A C 1
ATOM 800 O O . M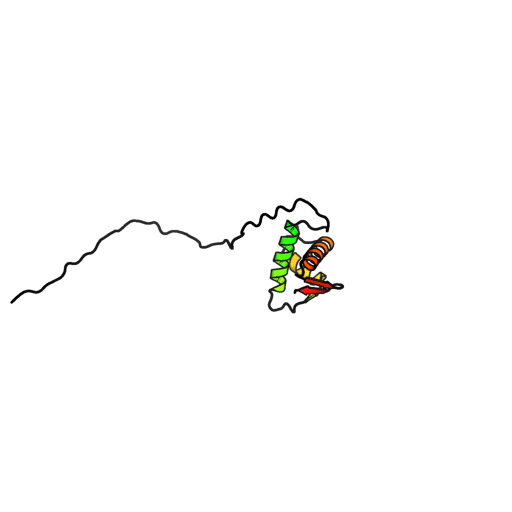ET A 1 102 ? -5.503 -0.872 -8.352 1.00 90.00 102 MET A O 1
ATOM 804 N N . GLU A 1 103 ? -6.070 -2.633 -7.078 1.00 90.88 103 GLU A N 1
ATOM 805 C CA . GLU A 1 103 ? -6.173 -3.616 -8.158 1.00 90.88 103 GLU A CA 1
ATOM 806 C C . GLU A 1 103 ? -7.385 -3.341 -9.052 1.00 90.88 103 GLU A C 1
ATOM 808 O O . GLU A 1 103 ? -7.235 -3.279 -10.271 1.00 90.88 103 GLU A O 1
ATOM 813 N N . ASP A 1 104 ? -8.549 -3.040 -8.466 1.00 90.12 104 ASP A N 1
ATOM 814 C CA . ASP A 1 104 ? -9.744 -2.611 -9.211 1.00 90.12 104 ASP A CA 1
ATOM 815 C C . ASP A 1 104 ? -9.473 -1.343 -10.051 1.00 90.12 104 ASP A C 1
ATOM 817 O O . ASP A 1 104 ? -10.024 -1.158 -11.140 1.00 90.12 104 ASP A O 1
ATOM 821 N N . LEU A 1 105 ? -8.583 -0.473 -9.562 1.00 88.25 105 LEU A N 1
ATOM 822 C CA . LEU A 1 105 ? -8.123 0.738 -10.245 1.00 88.25 105 LEU A CA 1
ATOM 823 C C . LEU A 1 105 ? -6.960 0.495 -11.225 1.00 88.25 105 LEU A C 1
ATOM 825 O O . LEU A 1 105 ? -6.457 1.457 -11.802 1.00 88.25 105 LEU A O 1
ATOM 829 N N . ASN A 1 106 ? -6.541 -0.757 -11.439 1.00 89.50 106 ASN A N 1
ATOM 830 C CA . ASN A 1 106 ? -5.399 -1.152 -12.274 1.00 89.50 106 ASN A CA 1
ATOM 831 C C . ASN A 1 106 ? -4.071 -0.468 -11.889 1.00 89.50 106 ASN A C 1
ATOM 833 O O . ASN A 1 106 ? -3.212 -0.262 -12.743 1.00 89.50 106 ASN A O 1
ATOM 837 N N . LYS A 1 107 ? -3.893 -0.100 -10.615 1.00 87.81 107 LYS A N 1
ATOM 838 C CA . LYS A 1 107 ? -2.637 0.477 -10.102 1.00 87.81 107 LYS A CA 1
ATOM 839 C C . LYS A 1 107 ? -1.645 -0.597 -9.659 1.00 87.81 107 LYS A C 1
ATOM 841 O O . LYS A 1 107 ? -0.435 -0.398 -9.699 1.00 87.81 107 LYS A O 1
ATOM 846 N N . VAL A 1 108 ? -2.166 -1.728 -9.194 1.00 90.94 108 VAL A N 1
ATOM 847 C CA . VAL A 1 108 ? -1.376 -2.868 -8.724 1.00 90.94 108 VAL A CA 1
ATOM 848 C C . VAL A 1 108 ? -2.025 -4.170 -9.171 1.00 90.94 108 VAL A C 1
ATOM 850 O O . VAL A 1 108 ? -3.203 -4.201 -9.508 1.00 90.94 108 VAL A O 1
ATOM 853 N N . MET A 1 109 ? -1.271 -5.259 -9.121 1.00 92.06 109 MET A N 1
ATOM 854 C CA . MET A 1 109 ? -1.797 -6.618 -9.198 1.00 92.06 109 MET A CA 1
ATOM 855 C C . MET A 1 109 ? -1.390 -7.364 -7.931 1.00 92.06 109 MET A C 1
ATOM 857 O O . MET A 1 109 ? -0.210 -7.363 -7.567 1.00 92.06 109 MET A O 1
ATOM 861 N N . TYR A 1 110 ? -2.345 -8.012 -7.263 1.00 89.75 110 TYR A N 1
ATOM 862 C CA . TYR A 1 110 ? -2.090 -8.768 -6.041 1.00 89.75 110 TYR A CA 1
ATOM 863 C C . TYR A 1 110 ? -2.301 -10.265 -6.287 1.00 89.75 110 TYR A C 1
ATOM 865 O O . TYR A 1 110 ? -3.420 -10.744 -6.441 1.00 89.75 110 TYR A O 1
ATOM 873 N N . SER A 1 111 ? -1.207 -11.034 -6.319 1.00 88.94 111 SER A N 1
ATOM 874 C CA . SER A 1 111 ? -1.252 -12.471 -6.615 1.00 88.94 111 SER A CA 1
ATOM 875 C C . SER A 1 111 ? -0.528 -13.289 -5.549 1.00 88.94 111 SER A C 1
ATOM 877 O O . SER A 1 111 ? 0.680 -13.156 -5.339 1.00 88.94 111 SER A O 1
ATOM 879 N N . GLY A 1 112 ? -1.285 -14.146 -4.856 1.00 87.56 112 GLY A N 1
ATOM 880 C CA . GLY A 1 112 ? -0.807 -14.922 -3.713 1.00 87.56 112 GLY A CA 1
ATOM 881 C C . GLY A 1 112 ? -0.429 -14.012 -2.545 1.00 87.56 112 GLY A C 1
ATOM 882 O O . GLY A 1 112 ? -1.277 -13.624 -1.748 1.00 87.56 112 GLY A O 1
ATOM 883 N N . GLU A 1 113 ? 0.852 -13.661 -2.463 1.00 91.19 113 GLU A N 1
ATOM 884 C CA . GLU A 1 113 ? 1.403 -12.733 -1.466 1.00 91.19 113 GLU A CA 1
ATOM 885 C C . GLU A 1 113 ? 2.359 -11.708 -2.086 1.00 91.19 113 GLU A C 1
ATOM 887 O O . GLU A 1 113 ? 3.045 -10.991 -1.363 1.00 91.19 113 GLU A O 1
ATOM 892 N N . VAL A 1 114 ? 2.417 -11.633 -3.417 1.00 92.06 114 VAL A N 1
ATOM 893 C CA . VAL A 1 114 ? 3.278 -10.700 -4.144 1.00 92.06 114 VAL A CA 1
ATOM 894 C C . VAL A 1 114 ? 2.414 -9.610 -4.759 1.00 92.06 114 VAL A C 1
ATOM 896 O O . VAL A 1 114 ? 1.362 -9.878 -5.342 1.00 92.06 114 VAL A O 1
ATOM 899 N N . ILE A 1 115 ? 2.871 -8.376 -4.606 1.00 91.62 115 ILE A N 1
ATOM 900 C CA . ILE A 1 115 ? 2.264 -7.180 -5.170 1.00 91.62 115 ILE A CA 1
ATOM 901 C C . ILE A 1 115 ? 3.153 -6.734 -6.317 1.00 91.62 115 ILE A C 1
ATOM 903 O O . ILE A 1 115 ? 4.359 -6.571 -6.130 1.00 91.62 115 ILE A O 1
ATOM 907 N N . TYR A 1 116 ? 2.548 -6.527 -7.476 1.00 91.12 116 TYR A N 1
ATOM 908 C CA . TYR A 1 116 ? 3.187 -5.980 -8.664 1.00 91.12 116 TYR A CA 1
ATOM 909 C C . TYR A 1 116 ? 2.629 -4.584 -8.900 1.00 91.12 116 TYR A C 1
ATOM 911 O O . TYR A 1 116 ? 1.411 -4.412 -8.890 1.00 91.12 116 TYR A O 1
ATOM 919 N N . VAL A 1 117 ? 3.496 -3.597 -9.089 1.00 86.88 117 VAL A N 1
ATOM 920 C CA . VAL A 1 117 ? 3.078 -2.221 -9.394 1.00 86.88 117 VAL A CA 1
ATOM 921 C C . VAL A 1 117 ? 3.107 -2.040 -10.905 1.00 86.88 117 VAL A C 1
ATOM 923 O O . VAL A 1 117 ? 4.036 -2.526 -11.555 1.00 86.88 117 VAL A O 1
ATOM 926 N N . ILE A 1 118 ? 2.062 -1.414 -11.447 1.00 79.81 118 ILE A N 1
ATOM 927 C CA . ILE A 1 118 ? 1.804 -1.302 -12.891 1.00 79.81 118 ILE A CA 1
ATOM 928 C C . ILE A 1 118 ? 2.175 0.092 -13.392 1.00 79.81 118 ILE A C 1
ATOM 930 O O . ILE A 1 118 ? 1.853 1.075 -12.689 1.00 79.81 118 ILE A O 1
#

Secondary structure (DSSP, 8-state):
------PPP---------------------------------TTS--HHHHHHHHHHHHHHHTSTT--SEEEHHHHHHHHHHSS-GGGPPPHHHHHHHHHHHHHTTSEEEETTEEEE-

Foldseek 3Di:
DDDDDDDDDDDDDDPDDDDDDDPDPDDDPDPPDPPPPDPDDCPQVEDPVLLVLLVVLLCVVCPDPPRPQKDFQVVSLVSSQVPDDPVSRDDSSHSVSSLVVCVVVVQWDQDDGMIGGD

pLDDT: mean 75.66, std 19.09, range [43.94, 94.88]

Radius of gyration: 28.51 Å; chains: 1; bounding box: 53×93×49 Å